Protein AF-A0A7L3QHM3-F1 (afdb_monomer)

Sequence (80 aa):
LVVAESLGPLRENPFMRLESERRRLRQGRPGPGGAARPLQQLLELYSAVPGIRTIRADNILIIESRADPAACFAAGDAPP

Organism: NCBI:txid68486

Mean predicted aligned error: 12.55 Å

Foldseek 3Di:
DCVVVPDDDPCPPPVNVVVVVVVVVCVPDDDDDPPPVVVVVVCVVQVPDPQWDWDDDDPDIDIDRHDPVVVVVVVPDDDD

pLDDT: mean 73.94, std 14.74, range [41.0, 90.88]

Radius of gyration: 19.63 Å; Cα contacts (8 Å, |Δi|>4): 35; chains: 1; bounding box: 56×34×37 Å

InterPro domains:
  IPR025903 Phostensin/Taperin N-terminal domain [PF13916] (1-50)
  IPR026671 Phostensin/Taperin [PTHR21685] (1-68)

Structure (mmCIF, N/CA/C/O backbone):
data_AF-A0A7L3QHM3-F1
#
_entry.id   AF-A0A7L3QHM3-F1
#
loop_
_atom_site.group_PDB
_atom_site.id
_atom_site.type_symbol
_atom_site.label_atom_id
_atom_site.label_alt_id
_atom_site.label_comp_id
_atom_site.label_asym_id
_atom_site.label_entity_id
_atom_site.label_seq_id
_atom_site.pdbx_PDB_ins_code
_atom_site.Cartn_x
_atom_site.Cartn_y
_atom_site.Cartn_z
_atom_site.occupancy
_atom_site.B_iso_or_equiv
_atom_site.auth_seq_id
_atom_site.auth_comp_id
_atom_site.auth_asym_id
_atom_site.auth_atom_id
_atom_site.pdbx_PDB_model_num
ATOM 1 N N . LEU A 1 1 ? 11.164 -17.479 5.141 1.00 48.81 1 LEU A N 1
ATOM 2 C CA . LEU A 1 1 ? 10.281 -16.304 5.338 1.00 48.81 1 LEU A CA 1
ATOM 3 C C . LEU A 1 1 ? 10.331 -15.921 6.816 1.00 48.81 1 LEU A C 1
ATOM 5 O O . LEU A 1 1 ? 9.564 -16.447 7.600 1.00 48.81 1 LEU A O 1
ATOM 9 N N . VAL A 1 2 ? 11.280 -15.064 7.198 1.00 54.12 2 VAL A N 1
ATOM 10 C CA . VAL A 1 2 ? 11.514 -14.642 8.601 1.00 54.12 2 VAL A CA 1
ATOM 11 C C . VAL A 1 2 ? 10.525 -13.545 9.043 1.00 54.12 2 VAL A C 1
ATOM 13 O O . VAL A 1 2 ? 10.357 -13.260 10.221 1.00 54.12 2 VAL A O 1
ATOM 16 N N . VAL A 1 3 ? 9.803 -12.953 8.088 1.00 60.22 3 VAL A N 1
ATOM 17 C CA . VAL A 1 3 ? 8.927 -11.792 8.310 1.00 60.22 3 VAL A CA 1
ATOM 18 C C . VAL A 1 3 ? 7.731 -12.114 9.213 1.00 60.22 3 VAL A C 1
ATOM 20 O O . VAL A 1 3 ? 7.303 -11.254 9.973 1.00 60.22 3 VAL A O 1
ATOM 23 N N . ALA A 1 4 ? 7.202 -13.341 9.173 1.00 55.56 4 ALA A N 1
ATOM 24 C CA . ALA A 1 4 ? 6.022 -13.705 9.961 1.00 55.56 4 ALA A CA 1
ATOM 25 C C . ALA A 1 4 ? 6.305 -13.772 11.474 1.00 55.56 4 ALA A C 1
ATOM 27 O O . ALA A 1 4 ? 5.426 -13.446 12.264 1.00 55.56 4 ALA A O 1
ATOM 28 N N . GLU A 1 5 ? 7.528 -14.132 11.877 1.00 55.22 5 GLU A N 1
ATOM 29 C CA . GLU A 1 5 ? 7.919 -14.267 13.291 1.00 55.22 5 GLU A CA 1
ATOM 30 C C . GLU A 1 5 ? 8.278 -12.921 13.947 1.00 55.22 5 GLU A C 1
ATOM 32 O O . GLU A 1 5 ? 8.312 -12.818 15.168 1.00 55.22 5 GLU A O 1
ATOM 37 N N . SER A 1 6 ? 8.510 -11.864 13.157 1.00 63.12 6 SER A N 1
ATOM 38 C CA . SER A 1 6 ? 8.821 -10.511 13.660 1.00 63.12 6 SER A CA 1
ATOM 39 C C . SER A 1 6 ? 7.595 -9.604 13.805 1.00 63.12 6 SER A C 1
ATOM 41 O O . SER A 1 6 ? 7.707 -8.480 14.297 1.00 63.12 6 SER A O 1
ATOM 43 N N . LEU A 1 7 ? 6.425 -10.051 13.347 1.00 65.75 7 LEU A N 1
ATOM 44 C CA . LEU A 1 7 ? 5.201 -9.263 13.401 1.00 65.75 7 LEU A CA 1
ATOM 45 C C . LEU A 1 7 ? 4.447 -9.596 14.690 1.00 65.75 7 LEU A C 1
ATOM 47 O O . LEU A 1 7 ? 3.757 -10.608 14.783 1.00 65.75 7 LEU A O 1
ATOM 51 N N . GLY A 1 8 ? 4.568 -8.713 15.685 1.00 76.19 8 GLY A N 1
ATOM 52 C CA . GLY A 1 8 ? 3.670 -8.712 16.841 1.00 76.19 8 GLY A CA 1
ATOM 53 C C . GLY A 1 8 ? 2.198 -8.548 16.421 1.00 76.19 8 GLY A C 1
ATOM 54 O O . GLY A 1 8 ? 1.899 -8.303 15.245 1.00 76.19 8 GLY A O 1
ATOM 55 N N . PRO A 1 9 ? 1.241 -8.663 17.356 1.00 84.44 9 PRO A N 1
ATOM 56 C CA . PRO A 1 9 ? -0.179 -8.599 17.034 1.00 84.44 9 PRO A CA 1
ATOM 57 C C . PRO A 1 9 ? -0.530 -7.345 16.222 1.00 84.44 9 PRO A C 1
ATOM 59 O O . PRO A 1 9 ? -0.259 -6.221 16.637 1.00 84.44 9 PRO A O 1
ATOM 62 N N . LEU A 1 10 ? -1.207 -7.512 15.081 1.00 79.06 10 LEU A N 1
ATOM 63 C CA . LEU A 1 10 ? -1.555 -6.399 14.183 1.00 79.06 10 LEU A CA 1
ATOM 64 C C . LEU A 1 10 ? -2.324 -5.271 14.900 1.00 79.06 10 LEU A C 1
ATOM 66 O O . LEU A 1 10 ? -2.185 -4.103 14.553 1.00 79.06 10 LEU A O 1
ATOM 70 N N . ARG A 1 11 ? -3.109 -5.612 15.931 1.00 78.50 11 ARG A N 1
ATOM 71 C CA . ARG A 1 11 ? -3.859 -4.658 16.770 1.00 78.50 11 ARG A CA 1
ATOM 72 C C . ARG A 1 11 ? -2.965 -3.749 17.616 1.00 78.50 11 ARG A C 1
ATOM 74 O O . ARG A 1 11 ? -3.401 -2.664 17.985 1.00 78.50 11 ARG A O 1
ATOM 81 N N . GLU A 1 12 ? -1.751 -4.185 17.931 1.00 83.69 12 GLU A N 1
ATOM 82 C CA . GLU A 1 12 ? -0.761 -3.406 18.680 1.00 83.69 12 GLU A CA 1
ATOM 83 C C . GLU A 1 12 ? 0.027 -2.462 17.769 1.00 83.69 12 GLU A C 1
ATOM 85 O O . GLU A 1 12 ? 0.681 -1.541 18.257 1.00 83.69 12 GLU A O 1
ATOM 90 N N . ASN A 1 13 ? -0.093 -2.622 16.445 1.00 84.69 13 ASN A N 1
ATOM 91 C CA . ASN A 1 13 ? 0.522 -1.715 15.493 1.00 84.69 13 ASN A CA 1
ATOM 92 C C . ASN A 1 13 ? -0.003 -0.276 15.715 1.00 84.69 13 ASN A C 1
ATOM 94 O O . ASN A 1 13 ? -1.223 -0.058 15.716 1.00 84.69 13 ASN A O 1
ATOM 98 N N . PRO A 1 14 ? 0.885 0.724 15.869 1.00 87.00 14 PRO A N 1
ATOM 99 C CA . PRO A 1 14 ? 0.493 2.100 16.177 1.00 87.00 14 PRO A CA 1
ATOM 100 C C . PRO A 1 14 ? -0.448 2.696 15.123 1.00 87.00 14 PRO A C 1
ATOM 102 O O . PRO A 1 14 ? -1.371 3.433 15.473 1.00 87.00 14 PRO A O 1
ATOM 105 N N . PHE A 1 15 ? -0.284 2.319 13.851 1.00 86.44 15 PHE A N 1
ATOM 106 C CA . PHE A 1 15 ? -1.178 2.741 12.776 1.00 86.44 15 PHE A CA 1
ATOM 107 C C . PHE A 1 15 ? -2.588 2.169 12.960 1.00 86.44 15 PHE A C 1
ATOM 109 O O . PHE A 1 15 ? -3.569 2.900 12.856 1.00 86.44 15 PHE A O 1
ATOM 116 N N . MET A 1 16 ? -2.707 0.881 13.298 1.00 86.44 16 MET A N 1
ATOM 117 C CA . MET A 1 16 ? -4.009 0.226 13.487 1.00 86.44 16 MET A CA 1
ATOM 118 C C . MET A 1 16 ? -4.775 0.790 14.686 1.00 86.44 16 MET A C 1
ATOM 120 O O . MET A 1 16 ? -5.998 0.959 14.619 1.00 86.44 16 MET A O 1
ATOM 124 N N . ARG A 1 17 ? -4.067 1.134 15.769 1.00 88.19 17 ARG A N 1
ATOM 125 C CA . ARG A 1 17 ? -4.655 1.813 16.932 1.00 88.19 17 ARG A CA 1
ATOM 126 C C . ARG A 1 17 ? -5.189 3.195 16.561 1.00 88.19 17 ARG A C 1
ATOM 128 O O . ARG A 1 17 ? -6.365 3.471 16.795 1.00 88.19 17 ARG A O 1
ATOM 135 N N . LEU A 1 18 ? -4.358 4.014 15.916 1.00 87.00 18 LEU A N 1
ATOM 136 C CA . LEU A 1 18 ? -4.731 5.365 15.498 1.00 87.00 18 LEU A CA 1
ATOM 137 C C . LEU A 1 18 ? -5.913 5.351 14.519 1.00 87.00 18 LEU A C 1
ATOM 139 O O . LEU A 1 18 ? -6.861 6.122 14.655 1.00 87.00 18 LEU A O 1
ATOM 143 N N . GLU A 1 19 ? -5.903 4.444 13.545 1.00 84.94 19 GLU A N 1
ATOM 144 C CA . GLU A 1 19 ? -6.997 4.314 12.583 1.00 84.94 19 GLU A CA 1
ATOM 145 C C . GLU A 1 19 ? -8.303 3.857 13.236 1.00 84.94 19 GLU A C 1
ATOM 147 O O . GLU A 1 19 ? -9.376 4.328 12.856 1.00 84.94 19 GLU A O 1
ATOM 152 N N . SER A 1 20 ? -8.238 3.000 14.256 1.00 85.06 20 SER A N 1
ATOM 153 C CA . SER A 1 20 ? -9.419 2.600 15.028 1.00 85.06 20 SER A CA 1
ATOM 154 C C . SER A 1 20 ? -10.050 3.791 15.755 1.00 85.06 20 SER A C 1
ATOM 156 O O . SER A 1 20 ? -11.273 3.949 15.732 1.00 85.06 20 SER A O 1
ATOM 158 N N . GLU A 1 21 ? -9.236 4.666 16.349 1.00 87.12 21 GLU A N 1
ATOM 159 C CA . GLU A 1 21 ? -9.698 5.913 16.971 1.00 87.12 21 GLU A CA 1
ATOM 160 C C . GLU A 1 21 ? -10.299 6.869 15.933 1.00 87.12 21 GLU A C 1
ATOM 162 O O . GLU A 1 21 ? -11.419 7.355 16.104 1.00 87.12 21 GLU A O 1
ATOM 167 N N . ARG A 1 22 ? -9.627 7.070 14.793 1.00 84.94 22 ARG A N 1
ATOM 168 C CA . ARG A 1 22 ? -10.137 7.909 13.694 1.00 84.94 22 ARG A CA 1
ATOM 169 C C . ARG A 1 22 ? -11.449 7.382 13.124 1.00 84.94 22 ARG A C 1
ATOM 171 O O . ARG A 1 22 ? -12.335 8.179 12.819 1.00 84.94 22 ARG A O 1
ATOM 178 N N . ARG A 1 23 ? -11.604 6.059 12.992 1.00 81.69 23 ARG A N 1
ATOM 179 C CA . ARG A 1 23 ? -12.861 5.429 12.561 1.00 81.69 23 ARG A CA 1
ATOM 180 C C . ARG A 1 23 ? -13.980 5.717 13.557 1.00 81.69 23 ARG A C 1
ATOM 182 O O . ARG A 1 23 ? -15.053 6.111 13.116 1.00 81.69 23 ARG A O 1
ATOM 189 N N . ARG A 1 24 ? -13.732 5.611 14.868 1.00 85.06 24 ARG A N 1
ATOM 190 C CA . ARG A 1 24 ? -14.719 5.977 15.906 1.00 85.06 24 ARG A CA 1
ATOM 191 C C . ARG A 1 24 ? -15.145 7.443 15.799 1.00 85.06 24 ARG A C 1
ATOM 193 O O . ARG A 1 24 ? -16.334 7.728 15.833 1.00 85.06 24 ARG A O 1
ATOM 200 N N . LEU A 1 25 ? -14.200 8.360 15.579 1.00 82.31 25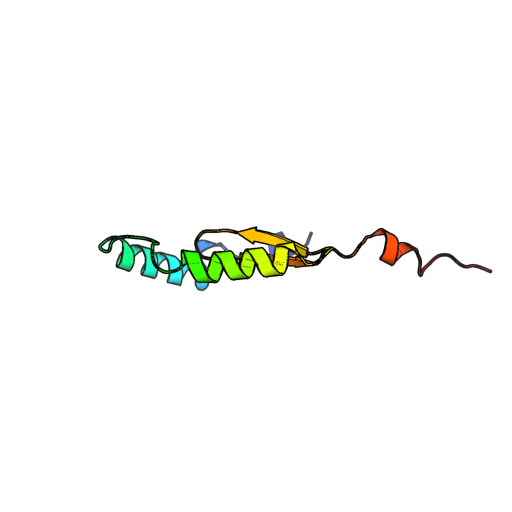 LEU A N 1
ATOM 201 C CA . LEU A 1 25 ? -14.493 9.790 15.398 1.00 82.31 25 LEU A CA 1
ATOM 202 C C . LEU A 1 25 ? -15.267 10.091 14.102 1.00 82.31 25 LEU A C 1
ATOM 204 O O . LEU A 1 25 ? -16.047 11.039 14.045 1.00 82.31 25 LEU A O 1
ATOM 208 N N . ARG A 1 26 ? -15.053 9.300 13.043 1.00 74.94 26 ARG A N 1
ATOM 209 C CA . ARG A 1 26 ? -15.717 9.468 11.740 1.00 74.94 26 ARG A CA 1
ATOM 210 C C . ARG A 1 26 ? -17.086 8.798 11.643 1.00 74.94 26 ARG A C 1
ATOM 212 O O . ARG A 1 26 ? -17.844 9.181 10.762 1.00 74.94 26 ARG A O 1
ATOM 219 N N . GLN A 1 27 ? -17.435 7.866 12.533 1.00 65.75 27 GLN A N 1
ATOM 220 C CA . GLN A 1 27 ? -18.748 7.195 12.542 1.00 65.75 27 GLN A CA 1
ATOM 221 C C . GLN A 1 27 ? -19.943 8.162 12.700 1.00 65.75 27 GLN A C 1
ATOM 223 O O . GLN A 1 27 ? -21.067 7.769 12.416 1.00 65.75 27 GLN A O 1
ATOM 228 N 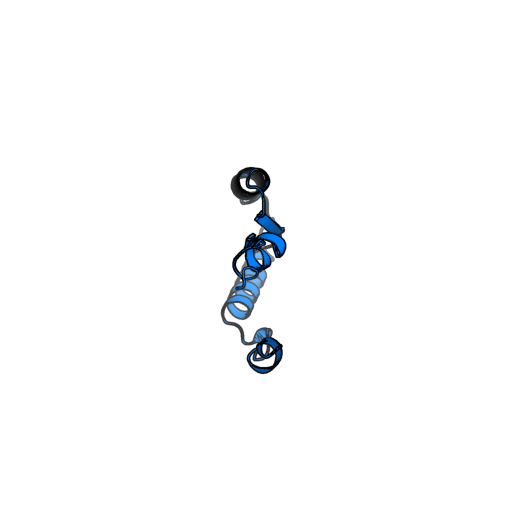N . GLY A 1 28 ? -19.712 9.428 13.079 1.00 60.62 28 GLY A N 1
ATOM 229 C CA . GLY A 1 28 ? -20.724 10.495 13.104 1.00 60.62 28 GLY A CA 1
ATOM 230 C C . GLY A 1 28 ? -20.669 11.510 11.948 1.00 60.62 28 GLY A C 1
ATOM 231 O O . GLY A 1 28 ? -21.366 12.519 12.015 1.00 60.62 28 GLY A O 1
ATOM 232 N N . ARG A 1 29 ? -19.837 11.317 10.910 1.00 58.78 29 ARG A N 1
ATOM 233 C CA . ARG A 1 29 ? -19.716 12.242 9.760 1.00 58.78 29 ARG A CA 1
ATOM 234 C C . ARG A 1 29 ? -19.916 11.524 8.414 1.00 58.78 29 ARG A C 1
ATOM 236 O O . ARG A 1 29 ? -19.469 10.386 8.274 1.00 58.78 29 ARG A O 1
ATOM 243 N N . PRO A 1 30 ? -20.529 12.181 7.404 1.00 49.91 30 PRO A N 1
ATOM 244 C CA . PRO A 1 30 ? -20.681 11.599 6.074 1.00 49.91 30 PRO A CA 1
ATOM 245 C C . PRO A 1 30 ? -19.306 11.310 5.456 1.00 49.91 30 PRO A C 1
ATOM 247 O O . PRO A 1 30 ? -18.356 12.072 5.640 1.00 49.91 30 PRO A O 1
ATOM 250 N N . GLY A 1 31 ? -19.209 10.157 4.791 1.00 59.84 31 GLY A N 1
ATOM 251 C CA . GLY A 1 31 ? -17.963 9.446 4.512 1.00 59.84 31 GLY A CA 1
ATOM 252 C C . GLY A 1 31 ? -17.040 10.006 3.409 1.00 59.84 31 GLY A C 1
ATOM 253 O O . GLY A 1 31 ? -17.172 11.159 3.012 1.00 59.84 31 GLY A O 1
ATOM 254 N N . PRO A 1 32 ? -16.107 9.158 2.913 1.00 56.97 32 PRO A N 1
ATOM 255 C CA . PRO A 1 32 ? -15.069 9.287 1.886 1.00 56.97 32 PRO A CA 1
ATOM 256 C C . PRO A 1 32 ? -14.909 10.407 0.859 1.00 56.97 32 PRO A C 1
ATOM 258 O O . PRO A 1 32 ? -13.946 10.332 0.107 1.00 56.97 32 PRO A O 1
ATOM 261 N N . GLY A 1 33 ? -15.839 11.340 0.676 1.00 53.88 33 GLY A N 1
ATOM 262 C CA . GLY A 1 33 ? -15.996 12.049 -0.602 1.00 53.88 33 GLY A CA 1
ATOM 263 C C . GLY A 1 33 ? -14.802 12.912 -1.032 1.00 53.88 33 GLY A C 1
ATOM 264 O O . GLY A 1 33 ? -14.593 13.112 -2.223 1.00 53.88 33 GLY A O 1
ATOM 265 N N . GLY A 1 34 ? -13.989 13.399 -0.087 1.00 56.44 34 GLY A N 1
ATOM 266 C CA . GLY A 1 34 ? -12.927 14.377 -0.367 1.00 56.44 34 GLY A CA 1
ATOM 267 C C . GLY A 1 34 ? -11.578 13.804 -0.821 1.00 56.44 34 GLY A C 1
ATOM 268 O O . GLY A 1 34 ? -10.807 14.511 -1.462 1.00 56.44 34 GLY A O 1
ATOM 269 N N . ALA A 1 35 ? -11.270 12.539 -0.519 1.00 59.03 35 ALA A N 1
ATOM 270 C CA . ALA A 1 35 ? -9.939 11.965 -0.775 1.00 59.03 35 ALA A CA 1
ATOM 271 C C . ALA A 1 35 ? -9.823 11.226 -2.122 1.00 59.03 35 ALA A C 1
ATOM 273 O O . ALA A 1 35 ? -8.729 10.824 -2.515 1.00 59.03 35 ALA A O 1
ATOM 274 N N . ALA A 1 36 ? -10.934 11.037 -2.841 1.00 64.38 36 ALA A N 1
ATOM 275 C CA . ALA A 1 36 ? -10.966 10.217 -4.052 1.00 64.38 36 ALA A CA 1
ATOM 276 C C . ALA A 1 36 ? -10.141 10.809 -5.207 1.00 64.38 36 ALA A C 1
ATOM 278 O O . ALA A 1 36 ? -9.471 10.068 -5.919 1.00 64.38 36 ALA A O 1
ATOM 279 N N . ARG A 1 37 ? -10.151 12.138 -5.367 1.00 70.94 37 ARG A N 1
ATOM 280 C CA . ARG A 1 37 ? -9.501 12.821 -6.495 1.00 70.94 37 ARG A CA 1
ATOM 281 C C . ARG A 1 37 ? -7.962 12.769 -6.456 1.00 70.94 37 ARG A C 1
ATOM 283 O O . ARG A 1 37 ? -7.387 12.331 -7.448 1.00 70.94 37 ARG A O 1
ATOM 290 N N . PRO A 1 38 ? -7.278 13.137 -5.353 1.00 80.94 38 PRO A N 1
ATOM 291 C CA . PRO A 1 38 ? -5.817 13.021 -5.293 1.00 80.94 38 PRO A CA 1
ATOM 292 C C . PRO A 1 38 ? -5.342 11.561 -5.341 1.00 80.94 38 PRO A C 1
ATOM 294 O O . PRO A 1 38 ? -4.282 11.277 -5.891 1.00 80.94 38 PRO A O 1
ATOM 297 N N . LEU A 1 39 ? -6.136 10.617 -4.821 1.00 82.94 39 LEU A N 1
ATOM 298 C CA . LEU A 1 39 ? -5.803 9.194 -4.894 1.00 82.94 39 LEU A CA 1
ATOM 299 C C . LEU A 1 39 ? -5.889 8.647 -6.325 1.00 82.94 39 LEU A C 1
ATOM 301 O O . LEU A 1 39 ? -5.031 7.867 -6.722 1.00 82.94 39 LEU A O 1
ATOM 305 N N . GLN A 1 40 ? -6.899 9.050 -7.101 1.00 84.56 40 GLN A N 1
ATOM 306 C CA . GLN A 1 40 ? -7.019 8.654 -8.509 1.00 84.56 40 GLN A CA 1
ATOM 307 C C . GLN A 1 40 ? -5.821 9.135 -9.331 1.00 84.56 40 GLN A C 1
ATOM 309 O O . GLN A 1 40 ? -5.208 8.325 -10.018 1.00 84.56 40 GLN A O 1
ATOM 314 N N . GLN A 1 41 ? -5.417 10.399 -9.166 1.00 87.94 41 GLN A N 1
ATOM 315 C CA . GLN A 1 41 ? -4.239 10.952 -9.845 1.00 87.94 41 GLN A CA 1
ATOM 316 C C . GLN A 1 41 ? -2.963 10.169 -9.516 1.00 87.94 41 GLN A C 1
ATOM 318 O O . GLN A 1 41 ? -2.161 9.877 -10.396 1.00 87.94 41 GLN A O 1
ATOM 323 N N . LEU A 1 42 ? -2.782 9.783 -8.250 1.00 88.81 42 LEU A N 1
ATOM 324 C CA . LEU A 1 42 ? -1.618 9.005 -7.834 1.00 88.81 42 LEU A CA 1
ATOM 325 C C . LEU A 1 42 ? -1.600 7.605 -8.467 1.00 88.81 42 LEU A C 1
ATOM 327 O O . LEU A 1 42 ? -0.552 7.138 -8.904 1.00 88.81 42 LEU A O 1
ATOM 331 N N . LEU A 1 43 ? -2.755 6.938 -8.533 1.00 88.44 43 LEU A N 1
ATOM 332 C CA . LEU A 1 43 ? -2.878 5.625 -9.170 1.00 88.44 43 LEU A CA 1
ATOM 333 C C . LEU A 1 43 ? -2.611 5.698 -10.675 1.00 88.44 43 LEU A C 1
ATOM 335 O O . LEU A 1 43 ? -1.919 4.831 -11.204 1.00 88.44 43 LEU A O 1
ATOM 339 N N . GLU A 1 44 ? -3.109 6.737 -11.346 1.00 89.69 44 GLU A N 1
ATOM 340 C CA . GLU A 1 44 ? -2.838 6.986 -12.764 1.00 89.69 44 GLU A CA 1
ATOM 341 C C . GLU A 1 44 ? -1.333 7.140 -13.018 1.00 89.69 44 GLU A C 1
ATOM 343 O O . GLU A 1 44 ? -0.794 6.451 -13.885 1.00 89.69 44 GLU A O 1
ATOM 348 N N . LEU A 1 45 ? -0.633 7.947 -12.209 1.00 89.62 45 LEU A N 1
ATOM 349 C CA . LEU A 1 45 ? 0.815 8.150 -12.336 1.00 89.62 45 LEU A CA 1
ATOM 350 C C . LEU A 1 45 ? 1.605 6.839 -12.233 1.00 89.62 45 LEU A C 1
ATOM 352 O O . LEU A 1 45 ? 2.468 6.576 -13.068 1.00 89.62 45 LEU A O 1
ATOM 356 N N . TYR A 1 46 ? 1.309 6.001 -11.236 1.00 88.94 46 TYR A N 1
ATOM 357 C CA . TYR A 1 46 ? 2.048 4.750 -11.040 1.00 88.94 46 TYR A CA 1
ATOM 358 C C . TYR A 1 46 ? 1.633 3.632 -11.998 1.00 88.94 46 TYR A C 1
ATOM 360 O O . TYR A 1 46 ? 2.439 2.740 -12.250 1.00 88.94 46 TYR A O 1
ATOM 368 N N . SER A 1 47 ? 0.429 3.688 -12.574 1.00 85.38 47 SER A N 1
ATOM 369 C CA . SER A 1 47 ? -0.002 2.730 -13.602 1.00 85.38 47 SER A CA 1
ATOM 370 C C . SER A 1 47 ? 0.825 2.822 -14.889 1.00 85.38 47 SER A C 1
ATOM 372 O O . SER A 1 47 ? 0.968 1.831 -15.601 1.00 85.38 47 SER A O 1
ATOM 374 N N . ALA A 1 48 ? 1.396 3.998 -15.168 1.00 87.94 48 ALA A N 1
ATOM 375 C CA . ALA A 1 48 ? 2.203 4.245 -16.356 1.00 87.94 48 ALA A CA 1
ATOM 376 C C . ALA A 1 48 ? 3.660 3.770 -16.217 1.00 87.94 48 ALA A C 1
ATOM 378 O O . ALA A 1 48 ? 4.386 3.767 -17.209 1.00 87.94 48 ALA A O 1
ATOM 379 N N . VAL A 1 49 ? 4.106 3.387 -15.013 1.00 87.19 49 VAL A N 1
ATOM 380 C CA . VAL A 1 49 ? 5.497 2.987 -14.760 1.00 87.19 49 VAL A CA 1
ATOM 381 C C . VAL A 1 49 ? 5.641 1.469 -14.931 1.00 87.19 49 VAL A C 1
ATOM 383 O O . VAL A 1 49 ? 5.092 0.707 -14.128 1.00 87.19 49 VAL A O 1
ATOM 386 N N . PRO A 1 50 ? 6.395 0.988 -15.938 1.00 84.69 50 PRO A N 1
ATOM 387 C CA . PRO A 1 50 ? 6.623 -0.441 -16.122 1.00 84.69 50 PRO A CA 1
ATOM 388 C C . PRO A 1 50 ? 7.313 -1.061 -14.904 1.00 84.69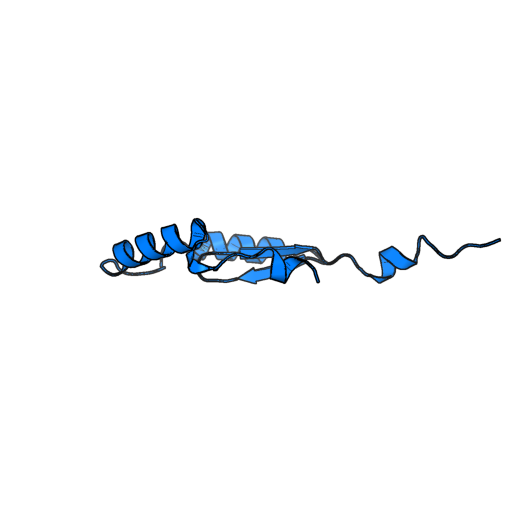 50 PRO A C 1
ATOM 390 O O . PRO A 1 50 ? 8.193 -0.457 -14.297 1.00 84.69 50 PRO A O 1
ATOM 393 N N . GLY A 1 51 ? 6.912 -2.280 -14.540 1.00 85.19 51 GLY A N 1
ATOM 394 C CA . GLY A 1 51 ? 7.474 -2.986 -13.383 1.00 85.19 51 GLY A CA 1
ATOM 395 C C . GLY A 1 51 ? 6.953 -2.506 -12.023 1.00 85.19 51 GLY A C 1
ATOM 396 O O . GLY A 1 51 ? 7.307 -3.099 -11.005 1.00 85.19 51 GLY A O 1
ATOM 397 N N . ILE A 1 52 ? 6.078 -1.496 -11.978 1.00 89.56 52 ILE A N 1
ATOM 398 C CA . ILE A 1 52 ? 5.400 -1.081 -10.749 1.00 89.56 52 ILE A CA 1
ATOM 399 C C . ILE A 1 52 ? 4.047 -1.776 -10.622 1.00 89.56 52 ILE A C 1
ATOM 401 O O . ILE A 1 52 ? 3.245 -1.827 -11.553 1.00 89.56 52 ILE A O 1
ATOM 405 N N . ARG A 1 53 ? 3.772 -2.293 -9.425 1.00 89.25 53 ARG A N 1
ATOM 406 C CA . ARG A 1 53 ? 2.473 -2.827 -9.027 1.00 89.25 53 ARG A CA 1
ATOM 407 C C . ARG A 1 53 ? 1.925 -2.011 -7.866 1.00 89.25 53 ARG A C 1
ATOM 409 O O . ARG A 1 53 ? 2.598 -1.814 -6.861 1.00 89.25 53 ARG A O 1
ATOM 416 N N . THR A 1 54 ? 0.676 -1.578 -7.981 1.00 90.00 54 THR A N 1
ATOM 417 C CA . THR A 1 54 ? -0.009 -0.818 -6.929 1.00 90.00 54 THR A CA 1
ATOM 418 C C . THR A 1 54 ? -1.138 -1.627 -6.305 1.00 90.00 54 THR A C 1
ATOM 420 O O . THR A 1 54 ? -1.941 -2.220 -7.025 1.00 90.00 54 THR A O 1
ATOM 423 N N . ILE A 1 55 ? -1.249 -1.612 -4.976 1.00 88.62 55 ILE A N 1
ATOM 424 C CA . ILE A 1 55 ? -2.354 -2.231 -4.231 1.00 88.62 55 ILE A CA 1
ATOM 425 C C . ILE A 1 55 ? -3.031 -1.156 -3.386 1.00 88.62 55 ILE A C 1
ATOM 427 O O . ILE A 1 55 ? -2.402 -0.540 -2.524 1.00 88.62 55 ILE A O 1
ATOM 431 N N . ARG A 1 56 ? -4.323 -0.933 -3.634 1.00 86.88 56 ARG A N 1
ATOM 432 C CA . ARG A 1 56 ? -5.135 0.065 -2.933 1.00 86.88 56 ARG A CA 1
ATOM 433 C C . ARG A 1 56 ? -5.946 -0.580 -1.810 1.00 86.88 56 ARG A C 1
ATOM 435 O O . ARG A 1 56 ? -6.640 -1.564 -2.042 1.00 86.88 56 ARG A O 1
ATOM 442 N N . ALA A 1 57 ? -5.930 0.048 -0.640 1.00 84.44 57 ALA A N 1
ATOM 443 C CA . ALA A 1 57 ? -6.849 -0.197 0.467 1.00 84.44 57 ALA A CA 1
ATOM 444 C C . ALA A 1 57 ? -7.547 1.114 0.884 1.00 84.44 57 ALA A C 1
ATOM 446 O O . ALA A 1 57 ? -7.351 2.156 0.255 1.00 84.44 57 ALA A O 1
ATOM 447 N N . ASP A 1 58 ? -8.355 1.073 1.948 1.00 78.69 58 ASP A N 1
ATOM 448 C CA . ASP A 1 58 ? -9.076 2.252 2.456 1.00 78.69 58 ASP A CA 1
ATOM 449 C C . ASP A 1 58 ? -8.131 3.414 2.800 1.00 78.69 58 ASP A C 1
ATOM 451 O O . ASP A 1 58 ? -8.343 4.544 2.369 1.00 78.69 58 ASP A O 1
ATOM 455 N N . ASN A 1 59 ? -7.089 3.124 3.587 1.00 79.31 59 ASN A N 1
ATOM 456 C CA . ASN A 1 59 ? -6.199 4.127 4.186 1.00 79.31 59 ASN A CA 1
ATOM 457 C C . ASN A 1 59 ? -4.715 3.874 3.875 1.00 79.31 59 ASN A C 1
ATOM 459 O O . ASN A 1 59 ? -3.850 4.520 4.460 1.00 79.31 59 ASN A O 1
ATOM 463 N N . ILE A 1 60 ? -4.414 2.912 2.998 1.00 83.69 60 ILE A N 1
ATOM 464 C CA . ILE A 1 60 ? -3.046 2.529 2.641 1.00 83.69 60 ILE A CA 1
ATOM 465 C C . ILE A 1 60 ? -2.974 2.302 1.131 1.00 83.69 60 ILE A C 1
ATOM 467 O O . ILE A 1 60 ? -3.868 1.694 0.539 1.00 83.69 60 ILE A O 1
ATOM 471 N N . LEU A 1 61 ? -1.886 2.775 0.530 1.00 87.44 61 LEU A N 1
ATOM 472 C CA . LEU A 1 61 ? -1.468 2.441 -0.824 1.00 87.44 61 LEU A CA 1
ATOM 473 C C . LEU A 1 61 ? -0.106 1.750 -0.741 1.00 87.44 61 LEU A C 1
ATOM 475 O O . LEU A 1 61 ? 0.808 2.277 -0.111 1.00 87.44 61 LEU A O 1
ATOM 479 N N . ILE A 1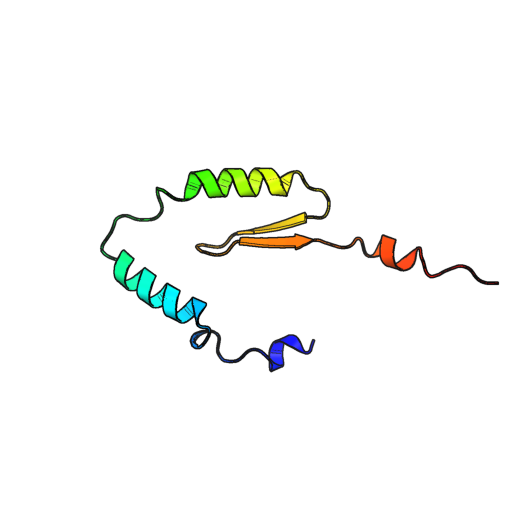 62 ? 0.023 0.585 -1.368 1.00 89.06 62 ILE A N 1
ATOM 480 C CA . ILE A 1 62 ? 1.293 -0.139 -1.468 1.00 89.06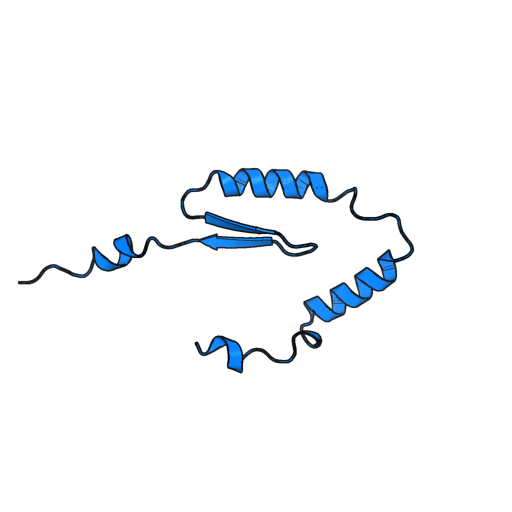 62 ILE A CA 1
ATOM 481 C C . ILE A 1 62 ? 1.787 -0.021 -2.905 1.00 89.06 62 ILE A C 1
ATOM 483 O O . ILE A 1 62 ? 1.034 -0.314 -3.834 1.00 89.06 62 ILE A O 1
ATOM 487 N N . ILE A 1 63 ? 3.039 0.401 -3.070 1.00 90.88 63 ILE A N 1
ATOM 488 C CA . ILE A 1 63 ? 3.725 0.513 -4.358 1.00 90.88 63 ILE A CA 1
ATOM 489 C C . ILE A 1 63 ? 4.893 -0.466 -4.322 1.00 90.88 63 ILE A C 1
ATOM 491 O O . ILE A 1 63 ? 5.806 -0.326 -3.512 1.00 90.88 63 ILE A O 1
ATOM 495 N N . GLU A 1 64 ? 4.829 -1.478 -5.174 1.00 89.69 64 GLU A N 1
ATOM 496 C CA . GLU A 1 64 ? 5.812 -2.548 -5.270 1.00 89.69 64 GLU A CA 1
ATOM 497 C C . GLU A 1 64 ? 6.576 -2.414 -6.588 1.00 89.69 64 GLU A C 1
ATOM 499 O O . GLU A 1 64 ? 5.979 -2.453 -7.664 1.00 89.69 64 GLU A O 1
ATOM 504 N N . SER A 1 65 ? 7.900 -2.285 -6.510 1.00 86.44 65 SER A N 1
ATOM 505 C CA . SER A 1 65 ? 8.784 -2.423 -7.665 1.00 86.44 65 SER A CA 1
ATOM 506 C C . SER A 1 65 ? 9.132 -3.894 -7.861 1.00 86.44 65 SER A C 1
ATOM 508 O O . SER A 1 65 ? 9.889 -4.468 -7.074 1.00 86.44 65 SER A O 1
ATOM 510 N N . ARG A 1 66 ? 8.604 -4.518 -8.913 1.00 77.62 66 ARG A N 1
ATOM 511 C CA . ARG A 1 66 ? 9.068 -5.837 -9.338 1.00 77.62 66 ARG A CA 1
ATOM 512 C C . ARG A 1 66 ? 10.419 -5.671 -10.023 1.00 77.62 66 ARG A C 1
ATOM 514 O O . ARG A 1 66 ? 10.493 -5.108 -11.110 1.00 77.62 66 ARG A O 1
ATOM 521 N N . AL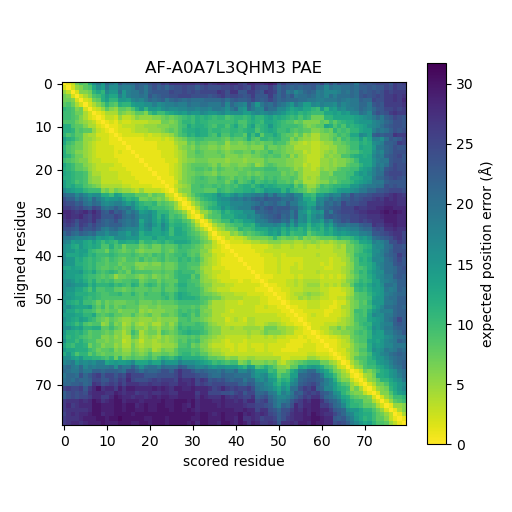A A 1 67 ? 11.476 -6.181 -9.397 1.00 68.19 67 ALA A N 1
ATOM 522 C CA . ALA A 1 67 ? 12.693 -6.495 -10.131 1.00 68.19 67 ALA A CA 1
ATOM 523 C C . ALA A 1 67 ? 12.352 -7.610 -11.127 1.00 68.19 67 ALA A C 1
ATOM 525 O O . ALA A 1 67 ? 11.738 -8.606 -10.734 1.00 68.19 67 ALA A O 1
ATOM 526 N N . ASP A 1 68 ? 12.691 -7.433 -12.404 1.00 66.00 68 ASP A N 1
ATOM 527 C CA . ASP A 1 68 ? 12.596 -8.524 -13.367 1.00 66.00 68 ASP A CA 1
ATOM 528 C C . ASP A 1 68 ? 13.571 -9.622 -12.915 1.00 66.00 68 ASP A C 1
ATOM 530 O O . ASP A 1 68 ? 14.782 -9.376 -12.900 1.00 66.00 68 ASP A O 1
ATOM 534 N N . PRO A 1 69 ? 13.092 -10.811 -12.505 1.00 57.06 69 PRO A N 1
ATOM 535 C CA . PRO A 1 69 ? 13.990 -11.874 -12.085 1.00 57.06 69 PRO A CA 1
ATOM 536 C C . PRO A 1 69 ? 14.976 -12.242 -13.202 1.00 57.06 69 PRO A C 1
ATOM 538 O O . PRO A 1 69 ? 16.105 -12.606 -12.892 1.00 57.06 69 PRO A O 1
ATOM 541 N N . ALA A 1 70 ? 14.617 -12.074 -14.483 1.00 58.06 70 ALA A N 1
ATOM 542 C CA . ALA A 1 70 ? 15.519 -12.342 -15.603 1.00 58.06 70 ALA A CA 1
ATOM 543 C C . ALA A 1 70 ? 16.734 -11.394 -15.641 1.00 58.06 70 ALA A C 1
ATOM 545 O O . ALA A 1 70 ? 17.822 -11.812 -16.036 1.00 58.06 70 ALA A O 1
ATOM 546 N N . ALA A 1 71 ? 16.596 -10.151 -15.164 1.00 57.06 71 ALA A N 1
ATOM 547 C CA . ALA A 1 71 ? 17.710 -9.206 -15.075 1.00 57.06 71 ALA A CA 1
ATOM 548 C C . ALA A 1 71 ? 18.723 -9.597 -13.983 1.00 57.06 71 ALA A C 1
ATOM 550 O O . ALA A 1 71 ? 19.912 -9.311 -14.112 1.00 57.06 71 ALA A O 1
ATOM 551 N N . CYS A 1 72 ? 18.279 -10.291 -12.929 1.00 49.81 72 CYS A N 1
ATOM 552 C CA . CYS A 1 72 ? 19.155 -10.778 -11.862 1.00 49.81 72 CYS A CA 1
ATOM 553 C C . CYS A 1 72 ? 20.005 -11.987 -12.290 1.00 49.81 72 CYS A C 1
ATOM 555 O O . CYS A 1 72 ? 21.104 -12.160 -11.769 1.00 49.81 72 CYS A O 1
ATOM 557 N N . PHE A 1 73 ? 19.530 -12.802 -13.240 1.00 52.19 73 PHE A N 1
ATOM 558 C CA . PHE A 1 73 ? 20.258 -13.984 -13.726 1.00 52.19 73 PHE A CA 1
ATOM 559 C C . PHE A 1 73 ? 21.194 -13.696 -14.913 1.00 52.19 73 PHE A C 1
ATOM 561 O O . PHE A 1 73 ? 22.096 -14.484 -15.170 1.00 52.19 73 PHE A O 1
ATOM 568 N N . ALA A 1 74 ? 21.049 -12.558 -15.601 1.00 53.69 74 ALA A N 1
ATOM 569 C CA . ALA A 1 74 ? 21.910 -12.193 -16.733 1.00 53.69 74 ALA A CA 1
ATOM 570 C C . ALA A 1 74 ? 23.324 -11.718 -16.330 1.00 53.69 74 ALA A C 1
ATOM 572 O O . ALA A 1 74 ? 24.206 -11.633 -17.180 1.00 53.69 74 ALA A O 1
ATOM 573 N N . ALA A 1 75 ? 23.559 -11.409 -15.050 1.00 55.38 75 ALA A N 1
ATOM 574 C CA . ALA A 1 75 ? 24.853 -10.928 -14.553 1.00 55.38 75 ALA A CA 1
ATOM 575 C C . ALA A 1 75 ? 25.781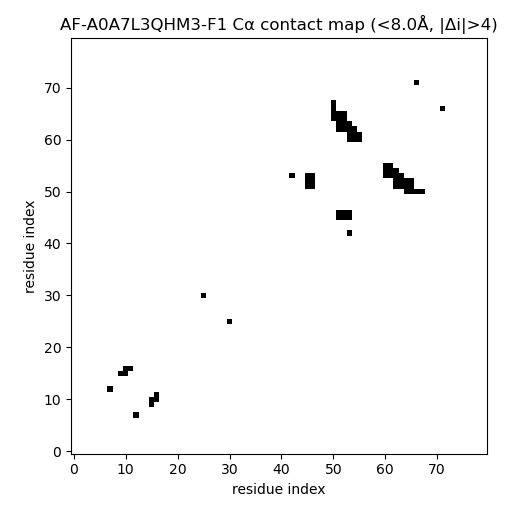 -12.042 -14.021 1.00 55.38 75 ALA A C 1
ATOM 577 O O . ALA A 1 75 ? 26.880 -11.741 -13.561 1.00 55.38 75 ALA A O 1
ATOM 578 N N . GLY A 1 76 ? 25.337 -13.306 -14.035 1.00 55.09 76 GLY A N 1
ATOM 579 C CA . GLY A 1 76 ? 26.013 -14.404 -13.335 1.00 55.09 76 GLY A CA 1
ATOM 580 C C . GLY A 1 76 ? 26.578 -15.524 -14.204 1.00 55.09 76 GLY A C 1
ATOM 581 O O . GLY A 1 76 ? 27.227 -16.403 -13.647 1.00 55.09 76 GLY A O 1
ATOM 582 N N . ASP A 1 77 ? 26.355 -15.517 -15.520 1.00 50.28 77 ASP A N 1
ATOM 583 C CA . ASP A 1 77 ? 26.740 -16.648 -16.372 1.00 50.28 77 ASP A CA 1
ATOM 584 C C . ASP A 1 77 ?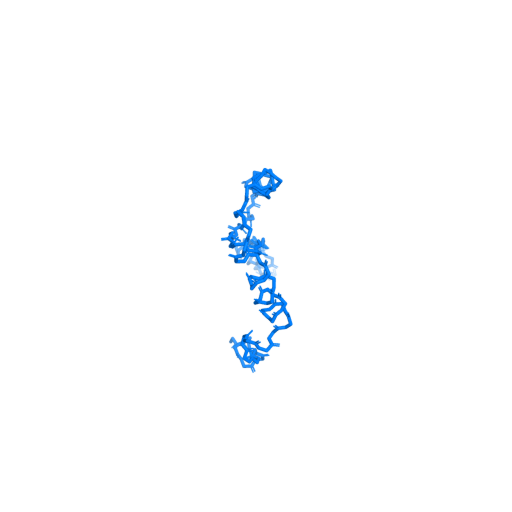 27.696 -16.216 -17.487 1.00 50.28 77 ASP A C 1
ATOM 586 O O . ASP A 1 77 ? 27.330 -16.013 -18.644 1.00 50.28 77 ASP A O 1
ATOM 590 N N . ALA A 1 78 ? 28.955 -16.036 -17.094 1.00 46.66 78 ALA A N 1
ATOM 591 C CA . ALA A 1 78 ? 30.081 -16.197 -17.999 1.00 46.66 78 ALA A CA 1
ATOM 592 C C . ALA A 1 78 ? 31.271 -16.800 -17.236 1.00 46.66 78 ALA A C 1
ATOM 594 O O . ALA A 1 78 ? 31.971 -16.087 -16.513 1.00 46.66 78 ALA A O 1
ATOM 595 N N . PRO A 1 79 ? 31.509 -18.111 -17.400 1.00 41.00 79 PRO A N 1
ATOM 596 C CA . PRO A 1 79 ? 32.862 -18.656 -17.384 1.00 41.00 79 PRO A CA 1
ATOM 597 C C . PRO A 1 79 ? 33.168 -19.412 -18.697 1.00 41.00 79 PRO A C 1
ATOM 599 O O . PRO A 1 79 ? 32.233 -19.840 -19.383 1.00 41.00 79 PRO A O 1
ATOM 602 N N . PRO A 1 80 ? 34.443 -19.675 -19.043 1.00 53.53 80 PRO A N 1
ATOM 603 C CA . PRO A 1 80 ? 35.695 -19.319 -18.365 1.00 53.53 80 PRO 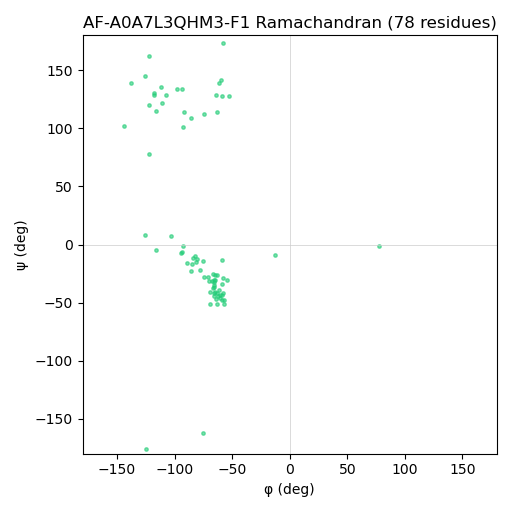A CA 1
ATOM 604 C C . PRO A 1 80 ? 36.477 -18.163 -19.022 1.00 53.53 80 PRO A C 1
ATOM 606 O O . PRO A 1 80 ? 36.220 -17.843 -20.204 1.00 53.53 80 PRO A O 1
#

Secondary structure (DSSP, 8-state):
--GGGG---GGGSHHHHHHHHHHHHHTTS--STTTHHHHHHHHHHHHTSTTEEEEE-SS-EEEEE---HHHHHTTS----

Nearest PDB structures (foldseek):
  3qrf-assembly2_H  TM=3.265E-01  e=3.994E+00  Homo sapiens
  1np6-assembly1_B  TM=2.677E-01  e=7.345E+00  Escherichia coli
  1r7h-assembly1_B  TM=2.379E-01  e=6.415E+00  Corynebacterium ammoniagenes

Solvent-accessible surface area (backbone atoms only — not comparable to full-atom values): 5277 Å² total; per-residue (Å²): 129,72,66,72,83,71,57,70,64,68,73,73,36,70,67,52,46,53,50,52,54,51,48,62,68,40,75,82,52,88,73,77,77,82,59,53,64,67,51,50,54,52,51,55,61,48,69,74,39,85,56,49,45,77,48,83,58,97,90,49,76,47,81,42,76,56,74,60,67,69,67,68,58,72,79,72,80,80,83,135